Protein AF-A0A085MM25-F1 (afdb_monomer_lite)

Sequence (83 aa):
MDEAIKASAIVEHASRCDGQLHPNIIANEPDFHLQKIKEALYIRHNVVINRDKGTEVIDTWTNLIMRNRLCTTATTTTTTTAD

Organism: NCBI:txid68888

Foldseek 3Di:
DVVVVVVVVVLVVLLPPVVQLDPVNLVPDPPPVVSVSSVVSNQLPDCVNCVVSCPVVVVVVVVVCVVVVVDDPPPPPPPPDDD

pLDDT: mean 76.6, std 15.67, range [41.62, 94.25]

Secondary structure (DSSP, 8-state):
-HHHHHHHHHHHHHHT-TTT--HHHHTT-S-HHHHHHHHHHHHHH-TTTSTTTTHHHHHHHHHHHHHTT-S------------

Structure (mmCIF, N/CA/C/O backbone):
data_AF-A0A085MM25-F1
#
_entry.id   AF-A0A085MM25-F1
#
loop_
_atom_site.group_PDB
_atom_site.id
_atom_site.type_symbol
_atom_site.label_atom_id
_atom_site.label_alt_id
_atom_site.label_comp_id
_atom_site.label_asym_id
_atom_site.label_entity_id
_atom_site.label_seq_id
_atom_site.pdbx_PDB_ins_code
_atom_site.Cartn_x
_atom_site.Cartn_y
_atom_site.Cartn_z
_atom_site.occupancy
_atom_site.B_iso_or_equiv
_atom_site.auth_seq_id
_atom_site.auth_comp_id
_atom_site.auth_asym_id
_atom_site.auth_atom_id
_atom_site.pdbx_PDB_model_num
ATOM 1 N N . MET A 1 1 ? 16.872 5.926 12.359 1.00 59.28 1 MET A N 1
ATOM 2 C CA . MET A 1 1 ? 16.846 4.476 12.074 1.00 59.28 1 MET A CA 1
ATOM 3 C C . MET A 1 1 ? 15.638 3.851 12.753 1.00 59.28 1 MET A C 1
ATOM 5 O O . MET A 1 1 ? 14.809 3.297 12.052 1.00 59.28 1 MET A O 1
ATOM 9 N N . ASP A 1 2 ? 15.459 4.077 14.056 1.00 60.19 2 ASP A N 1
ATOM 10 C CA . ASP A 1 2 ? 14.306 3.586 14.827 1.00 60.19 2 ASP A CA 1
ATOM 11 C C . ASP A 1 2 ? 12.936 3.934 14.242 1.00 60.19 2 ASP A C 1
ATOM 13 O O . ASP A 1 2 ? 12.091 3.057 14.137 1.00 60.19 2 ASP A O 1
ATOM 17 N N . GLU A 1 3 ? 12.712 5.169 13.789 1.00 60.59 3 GLU A N 1
ATOM 18 C CA . GLU A 1 3 ? 11.417 5.541 13.193 1.00 60.59 3 GLU A CA 1
ATOM 19 C C . GLU A 1 3 ? 11.159 4.855 11.844 1.00 60.59 3 GLU A C 1
ATOM 21 O O . GLU A 1 3 ? 10.035 4.463 11.548 1.00 60.59 3 GLU A O 1
ATOM 26 N N . ALA A 1 4 ? 12.209 4.620 11.053 1.00 60.47 4 ALA A N 1
ATOM 27 C CA . ALA A 1 4 ? 12.101 3.856 9.812 1.00 60.47 4 ALA A CA 1
ATOM 28 C C . ALA A 1 4 ? 11.856 2.362 10.090 1.00 60.47 4 ALA A C 1
ATOM 30 O O . ALA A 1 4 ? 11.069 1.726 9.394 1.00 60.47 4 ALA A O 1
ATOM 31 N N . ILE A 1 5 ? 12.480 1.816 11.140 1.00 51.97 5 ILE A N 1
ATOM 32 C CA . ILE A 1 5 ? 12.259 0.441 11.605 1.00 51.97 5 ILE A CA 1
ATOM 33 C C . ILE A 1 5 ? 10.825 0.279 12.122 1.00 51.97 5 ILE A C 1
ATOM 35 O O . ILE A 1 5 ? 10.147 -0.670 11.739 1.00 51.97 5 ILE A O 1
ATOM 39 N N . LYS A 1 6 ? 10.324 1.224 12.928 1.00 55.28 6 LYS A N 1
ATOM 40 C CA . LYS A 1 6 ? 8.930 1.241 13.399 1.00 55.28 6 LYS A CA 1
ATOM 41 C C . LYS A 1 6 ? 7.950 1.349 12.238 1.00 55.28 6 LYS A C 1
ATOM 43 O O . LYS A 1 6 ? 6.987 0.594 12.205 1.00 55.28 6 LYS A O 1
ATOM 48 N N . ALA A 1 7 ? 8.211 2.222 11.264 1.00 65.38 7 ALA A N 1
ATOM 49 C CA . ALA A 1 7 ? 7.394 2.318 10.058 1.00 65.38 7 ALA A CA 1
ATOM 50 C C . ALA A 1 7 ? 7.377 0.989 9.287 1.00 65.38 7 ALA A C 1
ATOM 52 O O . ALA A 1 7 ? 6.308 0.527 8.901 1.00 65.38 7 ALA A O 1
ATOM 53 N N . SER A 1 8 ? 8.529 0.327 9.137 1.00 69.69 8 SER A N 1
ATOM 54 C CA . SER A 1 8 ? 8.615 -0.991 8.498 1.00 69.69 8 SER A CA 1
ATOM 55 C C . SER A 1 8 ? 7.830 -2.057 9.267 1.00 69.69 8 SER A C 1
ATOM 57 O O . SER A 1 8 ? 7.086 -2.816 8.655 1.00 69.69 8 SER A O 1
ATOM 59 N N . ALA A 1 9 ? 7.934 -2.085 10.598 1.00 68.62 9 ALA A N 1
ATOM 60 C CA . ALA A 1 9 ? 7.225 -3.040 11.448 1.00 68.62 9 ALA A CA 1
ATOM 61 C C . ALA A 1 9 ? 5.703 -2.806 11.459 1.00 68.62 9 ALA A C 1
ATOM 63 O O . ALA A 1 9 ? 4.931 -3.762 11.425 1.00 68.62 9 ALA A O 1
ATOM 64 N N . ILE A 1 10 ? 5.255 -1.546 11.463 1.00 64.19 10 ILE A N 1
ATOM 65 C CA . ILE A 1 10 ? 3.833 -1.181 11.373 1.00 64.19 10 ILE A CA 1
ATOM 66 C C . ILE A 1 10 ? 3.274 -1.562 10.000 1.00 64.19 10 ILE A C 1
ATOM 68 O O . ILE A 1 10 ? 2.201 -2.158 9.922 1.00 64.19 10 ILE A O 1
ATOM 72 N N . VAL A 1 11 ? 4.004 -1.263 8.921 1.00 64.38 11 VAL A N 1
ATOM 73 C CA . VAL A 1 11 ? 3.618 -1.630 7.550 1.00 64.38 11 VAL A CA 1
ATOM 74 C C . VAL A 1 11 ? 3.554 -3.149 7.387 1.00 64.38 11 VAL A C 1
ATOM 76 O O . VAL A 1 11 ? 2.593 -3.653 6.810 1.00 64.38 11 VAL A O 1
ATOM 79 N N . GLU A 1 12 ? 4.522 -3.886 7.932 1.00 66.06 12 GLU A N 1
ATOM 80 C CA . GLU A 1 12 ? 4.551 -5.352 7.900 1.00 66.06 12 GLU A CA 1
ATOM 81 C C . GLU A 1 12 ? 3.434 -5.981 8.748 1.00 66.06 12 GLU A C 1
ATOM 83 O O . GLU A 1 12 ? 2.811 -6.962 8.345 1.00 66.06 12 GLU A O 1
ATOM 88 N N . HIS A 1 13 ? 3.126 -5.412 9.914 1.00 69.06 13 HIS A N 1
ATOM 89 C CA . HIS A 1 13 ? 1.998 -5.859 10.730 1.00 69.06 13 HIS A CA 1
ATOM 90 C C . HIS A 1 13 ? 0.657 -5.587 10.031 1.00 69.06 13 HIS A C 1
ATOM 92 O O . HIS A 1 13 ? -0.231 -6.441 10.013 1.00 69.06 13 HIS A O 1
ATOM 98 N N . ALA A 1 14 ? 0.508 -4.420 9.402 1.00 63.62 14 ALA A N 1
ATOM 99 C CA . ALA A 1 14 ? -0.700 -4.052 8.676 1.00 63.62 14 ALA A CA 1
ATOM 100 C C . ALA A 1 14 ? -0.886 -4.873 7.386 1.00 63.62 14 ALA A C 1
ATOM 102 O O . ALA A 1 14 ? -2.020 -5.186 7.029 1.00 63.62 14 ALA A O 1
ATOM 103 N N . SER A 1 15 ? 0.200 -5.305 6.730 1.00 63.25 15 SER A N 1
ATOM 104 C CA . SER A 1 15 ? 0.120 -6.233 5.594 1.00 63.25 15 SER A CA 1
ATOM 105 C C . SER A 1 15 ? -0.285 -7.654 5.994 1.00 63.25 15 SER A C 1
ATOM 107 O O . SER A 1 15 ? -0.664 -8.427 5.127 1.00 63.25 15 SER A O 1
ATOM 109 N N . ARG A 1 16 ? -0.199 -8.012 7.284 1.00 63.50 16 ARG A N 1
ATOM 110 C CA . ARG A 1 16 ? -0.642 -9.310 7.829 1.00 63.50 16 ARG A CA 1
ATOM 111 C C . ARG A 1 16 ? -2.084 -9.287 8.351 1.00 63.50 16 ARG A C 1
ATOM 113 O O . ARG A 1 16 ? -2.601 -10.324 8.758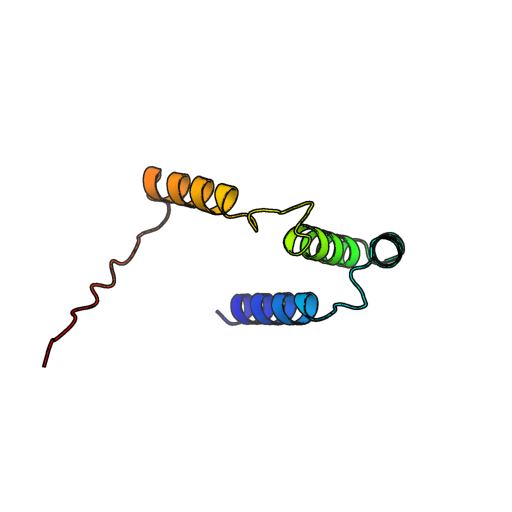 1.00 63.50 16 ARG A O 1
ATOM 120 N N . CYS A 1 17 ? -2.758 -8.135 8.335 1.00 63.69 17 CYS A N 1
ATOM 121 C CA . CYS A 1 17 ? -4.175 -8.013 8.695 1.00 63.69 17 CYS A CA 1
ATOM 122 C C . CYS A 1 17 ? -5.101 -8.435 7.538 1.00 63.69 17 CYS A C 1
ATOM 124 O O . CYS A 1 17 ? -6.000 -7.683 7.157 1.00 63.69 17 CYS A O 1
ATOM 126 N N . ASP A 1 18 ? -4.915 -9.646 7.002 1.00 60.22 18 ASP A N 1
ATOM 127 C CA . ASP A 1 18 ? -5.652 -10.166 5.834 1.00 60.22 18 ASP A CA 1
ATOM 128 C C . ASP A 1 18 ? -7.186 -10.101 5.989 1.00 60.22 18 ASP A C 1
ATOM 130 O O . ASP A 1 18 ? -7.903 -9.973 5.002 1.00 60.22 18 ASP A O 1
ATOM 134 N N . GLY A 1 19 ? -7.710 -10.097 7.223 1.00 63.22 19 GLY A N 1
ATOM 135 C CA . GLY A 1 19 ? -9.149 -9.978 7.499 1.00 63.22 19 GLY A CA 1
ATOM 136 C C . GLY A 1 19 ? -9.722 -8.552 7.533 1.00 63.22 19 GLY A C 1
ATOM 137 O O . GLY A 1 19 ? -10.939 -8.399 7.581 1.00 63.22 19 GLY A O 1
ATOM 138 N N . GLN A 1 20 ? -8.891 -7.500 7.530 1.00 66.06 20 GLN A N 1
ATOM 139 C CA . GLN A 1 20 ? -9.347 -6.099 7.625 1.00 66.06 20 GLN A CA 1
ATOM 140 C C . GLN A 1 20 ? -9.223 -5.308 6.316 1.00 66.06 20 GLN A C 1
ATOM 142 O O . GLN A 1 20 ? -9.673 -4.164 6.252 1.00 66.06 20 GLN A O 1
ATOM 147 N N . LEU A 1 21 ? -8.637 -5.892 5.268 1.00 80.12 21 LEU A N 1
ATOM 148 C CA . LEU A 1 21 ? -8.391 -5.216 3.989 1.00 80.12 21 LEU A CA 1
ATOM 149 C C . LEU A 1 21 ? -9.499 -5.467 2.951 1.00 80.12 21 LEU A C 1
ATOM 151 O O . LEU A 1 21 ? -9.257 -5.412 1.750 1.00 80.12 21 LEU A O 1
ATOM 155 N N . HIS A 1 22 ? -10.732 -5.737 3.379 1.00 86.81 22 HIS A N 1
ATOM 156 C CA . HIS A 1 22 ? -11.856 -5.830 2.448 1.00 86.81 22 HIS A CA 1
ATOM 157 C C . HIS A 1 22 ? -12.419 -4.438 2.120 1.00 86.81 22 HIS A C 1
ATOM 159 O O . HIS A 1 22 ? -12.573 -3.626 3.034 1.00 86.81 22 HIS A O 1
ATOM 165 N N . PRO A 1 23 ? -12.803 -4.149 0.859 1.00 88.62 23 PRO A N 1
ATOM 166 C CA . PRO A 1 23 ? -13.288 -2.822 0.463 1.00 88.62 23 PRO A CA 1
ATOM 167 C C . PRO A 1 23 ? -14.445 -2.293 1.318 1.00 88.62 23 PRO A C 1
ATOM 169 O O . PRO A 1 23 ? -14.464 -1.123 1.682 1.00 88.62 23 PRO A O 1
ATOM 172 N N . ASN A 1 24 ? -15.387 -3.161 1.693 1.00 90.81 24 ASN A N 1
ATOM 173 C CA . ASN A 1 24 ? -16.517 -2.815 2.555 1.00 90.81 24 ASN A CA 1
ATOM 174 C C . ASN A 1 24 ? -16.106 -2.523 4.008 1.00 90.81 24 ASN A C 1
ATOM 176 O O . ASN A 1 24 ? -16.800 -1.780 4.687 1.00 90.81 24 ASN A O 1
ATOM 180 N N . ILE A 1 25 ? -15.005 -3.092 4.498 1.00 88.81 25 ILE A N 1
ATOM 181 C CA . ILE A 1 25 ? -14.472 -2.787 5.831 1.00 88.81 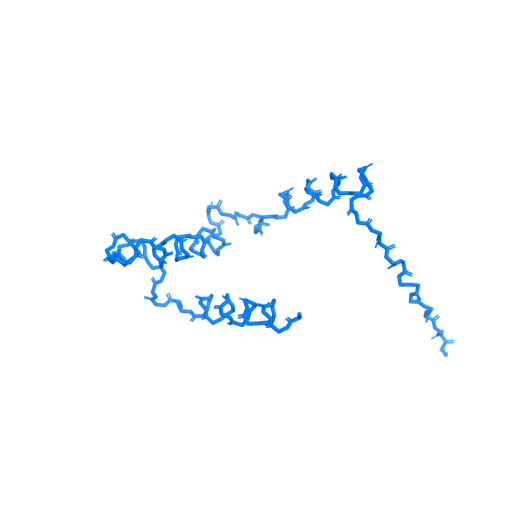25 ILE A CA 1
ATOM 182 C C . ILE A 1 25 ? -13.717 -1.456 5.783 1.00 88.81 25 ILE A C 1
ATOM 184 O O . ILE A 1 25 ? -13.940 -0.594 6.626 1.00 88.81 25 ILE A O 1
ATOM 188 N N . ILE A 1 26 ? -12.883 -1.256 4.758 1.00 90.25 26 ILE A N 1
ATOM 189 C CA . ILE A 1 26 ? -12.093 -0.031 4.560 1.00 90.25 26 ILE A CA 1
ATOM 190 C C . ILE A 1 26 ? -13.001 1.192 4.363 1.00 90.25 26 ILE A C 1
ATOM 192 O O . ILE A 1 26 ? -12.763 2.242 4.954 1.00 90.25 26 ILE A O 1
ATOM 196 N N . ALA A 1 27 ? -14.068 1.064 3.569 1.00 91.56 27 ALA A N 1
ATOM 197 C CA . ALA A 1 27 ? -14.998 2.163 3.301 1.00 91.56 27 ALA A CA 1
ATOM 198 C C . ALA A 1 27 ? -15.744 2.650 4.557 1.00 91.56 27 ALA A C 1
ATOM 200 O O . ALA A 1 27 ? -16.173 3.799 4.600 1.00 91.56 27 ALA A O 1
ATOM 201 N N . ASN A 1 28 ? -15.879 1.789 5.569 1.00 93.81 28 ASN A N 1
ATOM 202 C CA . ASN A 1 28 ? -16.563 2.089 6.826 1.00 93.81 28 ASN A CA 1
ATOM 203 C C . ASN A 1 28 ? -15.601 2.463 7.967 1.00 93.81 28 ASN A C 1
ATOM 205 O O . ASN A 1 28 ? -16.042 2.599 9.105 1.00 93.81 28 ASN A O 1
ATOM 209 N N . GLU A 1 29 ? -14.302 2.607 7.693 1.00 92.31 29 GLU A N 1
ATOM 210 C CA . GLU A 1 29 ? -13.324 3.046 8.688 1.00 92.31 29 GLU A CA 1
ATOM 211 C C . GLU A 1 29 ? -13.572 4.522 9.067 1.00 92.31 29 GLU A C 1
ATOM 213 O O . GLU A 1 29 ? -13.452 5.389 8.198 1.00 92.31 29 GLU A O 1
ATOM 218 N N . PRO A 1 30 ? -13.926 4.833 10.332 1.00 92.31 30 PRO A N 1
ATOM 219 C CA . PRO A 1 30 ? -14.215 6.204 10.755 1.00 92.31 30 PRO A CA 1
ATOM 220 C C . PRO A 1 30 ? -12.969 7.091 10.844 1.00 92.31 30 PRO A C 1
ATOM 222 O O . PRO A 1 30 ? -13.079 8.310 10.694 1.00 92.31 30 PRO A O 1
ATOM 225 N N . ASP A 1 31 ? -11.792 6.515 11.102 1.00 91.69 31 ASP A N 1
ATOM 226 C CA . ASP A 1 31 ? -10.543 7.271 11.095 1.00 91.69 31 ASP A CA 1
ATOM 227 C C . ASP A 1 31 ? -10.040 7.425 9.654 1.00 91.69 31 ASP A C 1
ATOM 229 O O . ASP A 1 31 ? -9.540 6.489 9.032 1.00 91.69 31 ASP A O 1
ATOM 233 N N . PHE A 1 32 ? -10.134 8.646 9.127 1.00 90.06 32 PHE A N 1
ATOM 234 C CA . PHE A 1 32 ? -9.720 8.970 7.763 1.00 90.06 32 PHE A CA 1
ATOM 235 C C . PHE A 1 32 ? -8.246 8.642 7.470 1.00 90.06 32 PHE A C 1
ATOM 237 O O . PHE A 1 32 ? -7.913 8.178 6.376 1.00 90.06 32 PHE A O 1
ATOM 244 N N . HIS A 1 33 ? -7.340 8.865 8.424 1.00 86.06 33 HIS A N 1
ATOM 245 C CA . HIS A 1 33 ? -5.925 8.560 8.221 1.00 86.06 33 HIS A CA 1
ATOM 246 C C . HIS A 1 33 ? -5.703 7.052 8.175 1.00 86.06 33 HIS A C 1
ATOM 248 O O . HIS A 1 33 ? -4.992 6.553 7.297 1.00 86.06 33 HIS A O 1
ATOM 254 N N . LEU A 1 34 ? -6.359 6.320 9.075 1.00 83.38 34 LEU A N 1
ATOM 255 C CA . LEU A 1 34 ? -6.315 4.865 9.082 1.00 83.38 34 LEU A CA 1
ATOM 256 C C . LEU A 1 34 ? -6.941 4.274 7.812 1.00 83.38 34 LEU A C 1
ATOM 258 O O . LEU A 1 34 ? -6.381 3.338 7.237 1.00 83.38 34 LEU A O 1
ATOM 262 N N . GLN A 1 35 ? -8.039 4.855 7.324 1.00 89.06 35 GLN A N 1
ATOM 263 C CA . GLN A 1 35 ? -8.668 4.490 6.057 1.00 89.06 35 GLN A CA 1
ATOM 264 C C . GLN A 1 35 ? -7.671 4.613 4.904 1.00 89.06 35 GLN A C 1
ATOM 266 O O . GLN A 1 35 ? -7.484 3.655 4.158 1.00 89.06 35 GLN A O 1
ATOM 271 N N . LYS A 1 36 ? -6.963 5.744 4.791 1.00 89.25 36 LYS A N 1
ATOM 272 C CA . LYS A 1 36 ? -5.966 5.958 3.728 1.00 89.25 36 LYS A CA 1
ATOM 273 C C . LYS A 1 36 ? -4.810 4.963 3.790 1.00 89.25 36 LYS A C 1
ATOM 275 O O . LYS A 1 36 ? -4.362 4.480 2.750 1.00 89.25 36 LYS A O 1
ATOM 280 N N . ILE A 1 37 ? -4.353 4.613 4.992 1.00 85.50 37 ILE A N 1
ATOM 281 C CA . ILE A 1 37 ? -3.314 3.591 5.182 1.00 85.50 37 ILE A CA 1
ATOM 282 C C . ILE A 1 37 ? -3.821 2.219 4.713 1.00 85.50 37 ILE A C 1
ATOM 284 O O . ILE A 1 37 ? -3.131 1.533 3.956 1.00 85.50 37 ILE A O 1
ATOM 288 N N . LYS A 1 38 ? -5.040 1.833 5.108 1.00 85.00 38 LYS A N 1
ATOM 289 C CA . LYS A 1 38 ? -5.662 0.566 4.699 1.00 85.00 38 LYS A CA 1
ATOM 290 C C . LYS A 1 38 ? -5.922 0.504 3.190 1.00 85.00 38 LYS A C 1
ATOM 292 O O . LYS A 1 38 ? -5.638 -0.521 2.576 1.00 85.00 38 LYS A O 1
ATOM 297 N N . GLU A 1 39 ? -6.387 1.591 2.574 1.00 8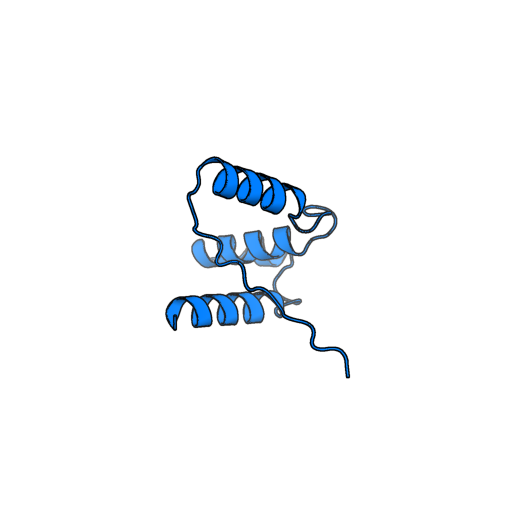9.12 39 GLU A N 1
ATOM 298 C CA . GLU A 1 39 ? -6.552 1.705 1.117 1.00 89.12 39 GLU A CA 1
ATOM 299 C C . GLU A 1 39 ? -5.224 1.493 0.381 1.00 89.12 39 GLU A C 1
ATOM 301 O O . GLU A 1 39 ? -5.153 0.692 -0.553 1.00 89.12 39 GLU A O 1
ATOM 306 N N . ALA A 1 40 ? -4.154 2.163 0.819 1.00 87.00 40 ALA A N 1
ATOM 307 C CA . ALA A 1 40 ? -2.833 2.025 0.212 1.00 87.00 40 ALA A CA 1
ATOM 308 C C . ALA A 1 40 ? -2.302 0.585 0.318 1.00 87.00 40 ALA A C 1
ATOM 310 O O . ALA A 1 40 ? -1.767 0.042 -0.651 1.00 87.00 40 ALA A O 1
ATOM 311 N N . LEU A 1 41 ? -2.492 -0.061 1.474 1.00 84.31 41 LEU A N 1
ATOM 312 C CA . LEU A 1 41 ? -2.143 -1.468 1.679 1.00 84.31 41 LEU A CA 1
ATOM 313 C C . LEU A 1 41 ? -2.967 -2.400 0.788 1.00 84.31 41 LEU A C 1
ATOM 315 O O . LEU A 1 41 ? -2.391 -3.308 0.187 1.00 84.31 41 LEU A O 1
ATOM 319 N N . TYR A 1 42 ? -4.278 -2.174 0.667 1.00 86.56 42 TYR A N 1
ATOM 320 C CA . TYR A 1 42 ? -5.147 -2.958 -0.209 1.00 86.56 42 TYR A CA 1
ATOM 321 C C . TYR A 1 42 ? -4.691 -2.873 -1.666 1.00 86.56 42 TYR A C 1
ATOM 323 O O . TYR A 1 42 ? -4.474 -3.900 -2.305 1.00 86.56 42 TYR A O 1
ATOM 331 N N . ILE A 1 43 ? -4.471 -1.657 -2.173 1.00 86.44 43 ILE A N 1
ATOM 332 C CA . ILE A 1 43 ? -3.998 -1.425 -3.543 1.00 86.44 43 ILE A CA 1
ATOM 333 C C . ILE A 1 43 ? -2.652 -2.117 -3.767 1.00 86.44 43 ILE A C 1
ATOM 335 O O . ILE A 1 43 ? -2.493 -2.831 -4.754 1.00 86.44 43 ILE A O 1
ATOM 339 N N . ARG A 1 44 ? -1.700 -1.965 -2.835 1.00 83.75 44 ARG A N 1
ATOM 340 C CA . ARG A 1 44 ? -0.351 -2.535 -2.957 1.00 83.75 44 ARG A CA 1
ATOM 341 C C . ARG A 1 44 ? -0.357 -4.056 -3.111 1.00 83.75 44 ARG A C 1
ATOM 343 O O . ARG A 1 44 ? 0.462 -4.574 -3.869 1.00 83.75 44 ARG A O 1
ATOM 350 N N . HIS A 1 45 ? -1.231 -4.754 -2.388 1.00 80.75 45 HIS A N 1
ATOM 351 C CA . HIS A 1 45 ? -1.262 -6.221 -2.348 1.00 80.75 45 HIS A CA 1
ATOM 352 C C . HIS A 1 45 ? -2.307 -6.841 -3.289 1.00 80.75 45 HIS A C 1
ATOM 354 O O . HIS A 1 45 ? -2.279 -8.050 -3.524 1.00 80.75 45 HIS A O 1
ATOM 360 N N . ASN A 1 46 ? -3.206 -6.042 -3.868 1.00 85.38 46 ASN A N 1
ATOM 361 C CA . ASN A 1 46 ? -4.176 -6.518 -4.844 1.00 85.38 46 ASN A CA 1
ATOM 362 C C . ASN A 1 46 ? -3.511 -6.714 -6.217 1.00 85.38 46 ASN A C 1
ATOM 364 O O . ASN A 1 46 ? -3.193 -5.752 -6.909 1.00 85.38 46 ASN A O 1
ATOM 368 N N . VAL A 1 47 ? -3.361 -7.970 -6.642 1.00 84.62 47 VAL A N 1
ATOM 369 C CA . VAL A 1 47 ? -2.705 -8.344 -7.912 1.00 84.62 47 VAL A CA 1
ATOM 370 C C . VAL A 1 47 ? -3.468 -7.931 -9.175 1.00 84.62 47 VAL A C 1
ATOM 372 O O . VAL A 1 47 ? -2.910 -7.978 -10.266 1.00 84.62 47 VAL A O 1
ATOM 375 N N . VAL A 1 48 ? -4.742 -7.555 -9.059 1.00 89.12 48 VAL A N 1
ATOM 376 C CA . VAL A 1 48 ? -5.525 -7.034 -10.187 1.00 89.12 48 VAL A CA 1
ATOM 377 C C . VAL A 1 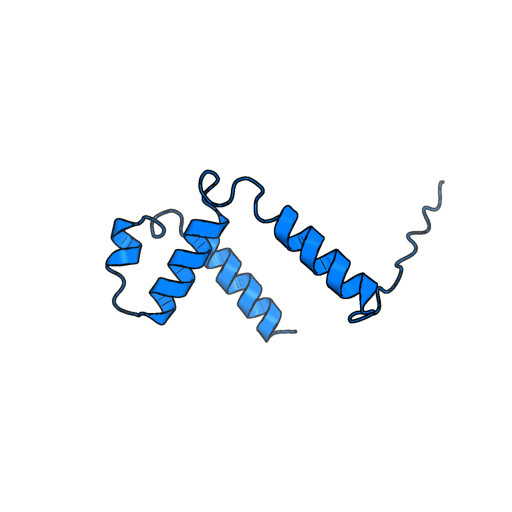48 ? -5.259 -5.540 -10.367 1.00 89.12 48 VAL A C 1
ATOM 379 O O . VAL A 1 48 ? -5.141 -5.080 -11.498 1.00 89.12 48 VAL A O 1
ATOM 382 N N . ILE A 1 49 ? -5.129 -4.794 -9.264 1.00 87.25 49 ILE A N 1
ATOM 383 C CA . ILE A 1 49 ? -4.884 -3.343 -9.275 1.00 87.25 49 ILE A CA 1
ATOM 384 C C . ILE A 1 49 ? -3.389 -3.030 -9.451 1.00 87.25 49 ILE A C 1
ATOM 386 O O . ILE A 1 49 ? -3.031 -2.185 -10.264 1.00 87.25 49 ILE A O 1
ATOM 390 N N . ASN A 1 50 ? -2.516 -3.719 -8.716 1.00 86.69 50 ASN A N 1
ATOM 391 C CA . ASN A 1 50 ? -1.064 -3.531 -8.706 1.00 86.69 50 ASN A CA 1
ATOM 392 C C . ASN A 1 50 ? -0.357 -4.801 -9.207 1.00 86.69 50 ASN A C 1
ATOM 394 O O . ASN A 1 50 ? 0.337 -5.501 -8.464 1.00 86.69 50 ASN A O 1
ATOM 398 N N . ARG A 1 51 ? -0.611 -5.146 -10.473 1.00 90.06 51 ARG A N 1
ATOM 399 C CA . ARG A 1 51 ? -0.240 -6.438 -11.075 1.00 90.06 51 ARG A CA 1
ATOM 400 C C . ARG A 1 51 ? 1.257 -6.731 -11.047 1.00 90.06 51 ARG A C 1
ATOM 402 O O . ARG A 1 51 ? 1.652 -7.872 -10.816 1.00 90.06 51 ARG A O 1
ATOM 409 N N . ASP A 1 52 ? 2.071 -5.714 -11.276 1.00 90.31 52 ASP A N 1
ATOM 410 C CA . ASP A 1 52 ? 3.532 -5.781 -11.276 1.00 90.31 52 ASP A CA 1
ATOM 411 C C . ASP A 1 52 ? 4.132 -5.526 -9.884 1.00 90.31 52 ASP A C 1
ATOM 413 O O . ASP A 1 52 ? 5.344 -5.409 -9.747 1.00 90.31 52 ASP A O 1
ATOM 417 N N . LYS A 1 53 ? 3.302 -5.414 -8.839 1.00 84.56 53 LYS A N 1
ATOM 418 C CA . LYS A 1 53 ? 3.721 -5.045 -7.479 1.00 84.56 53 LYS A CA 1
ATOM 419 C C . LYS A 1 53 ? 4.476 -3.707 -7.413 1.00 84.56 53 LYS A C 1
ATOM 421 O O . LYS A 1 53 ? 5.198 -3.466 -6.444 1.00 84.56 53 LYS A O 1
ATOM 426 N N . GLY A 1 54 ? 4.276 -2.821 -8.389 1.00 84.31 54 GLY A N 1
ATOM 427 C CA . GLY A 1 54 ? 4.928 -1.518 -8.470 1.00 84.31 54 GLY A CA 1
ATOM 428 C C . GLY A 1 54 ? 6.360 -1.564 -9.005 1.00 84.31 54 GLY A C 1
ATOM 429 O O . GLY A 1 54 ? 7.099 -0.602 -8.793 1.00 84.31 54 GLY A O 1
ATOM 430 N N . THR A 1 55 ? 6.770 -2.648 -9.669 1.00 88.44 55 THR A N 1
ATOM 431 C CA . THR A 1 55 ? 8.093 -2.767 -10.297 1.00 88.44 55 THR A CA 1
ATOM 432 C C . THR A 1 55 ? 8.354 -1.649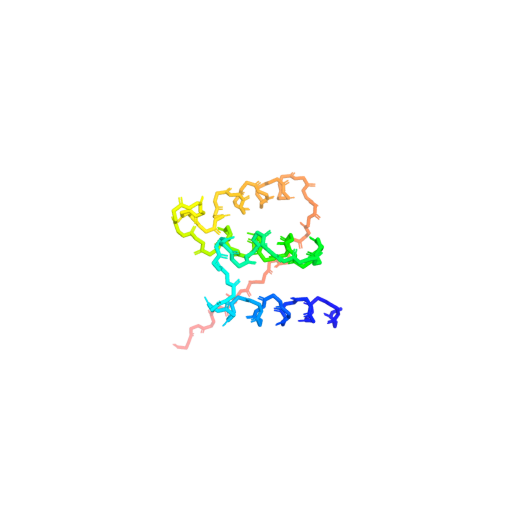 -11.305 1.00 88.44 55 THR A C 1
ATOM 434 O O . THR A 1 55 ? 9.385 -0.992 -11.204 1.00 88.44 55 THR A O 1
ATOM 437 N N . GLU A 1 56 ? 7.419 -1.342 -12.208 1.00 90.44 56 GLU A N 1
ATOM 438 C CA . GLU A 1 56 ? 7.618 -0.290 -13.218 1.00 90.44 56 GLU A CA 1
ATOM 439 C C . GLU A 1 56 ? 7.808 1.094 -12.581 1.00 90.44 56 GLU A C 1
ATOM 441 O O . GLU A 1 56 ? 8.633 1.910 -13.014 1.00 90.44 56 GLU A O 1
ATOM 446 N N . VAL A 1 57 ? 7.058 1.356 -11.508 1.00 88.00 57 VAL A N 1
ATOM 447 C CA . VAL A 1 57 ? 7.159 2.596 -10.736 1.00 88.00 57 VAL A CA 1
ATOM 448 C C . VAL A 1 57 ? 8.523 2.676 -10.050 1.00 88.00 57 VAL A C 1
ATOM 450 O O . VAL A 1 57 ? 9.200 3.699 -10.161 1.00 88.00 57 VAL A O 1
ATOM 453 N N . ILE A 1 58 ? 8.957 1.601 -9.383 1.00 88.88 58 ILE A N 1
ATOM 454 C CA . ILE A 1 58 ? 10.267 1.520 -8.721 1.00 88.88 58 ILE A CA 1
ATOM 455 C C . ILE A 1 58 ? 11.401 1.723 -9.729 1.00 88.88 58 ILE A C 1
ATOM 457 O O . ILE A 1 58 ? 12.319 2.499 -9.460 1.00 88.88 58 ILE A O 1
ATOM 461 N N . ASP A 1 59 ? 11.326 1.096 -10.900 1.00 91.69 59 ASP A N 1
ATOM 462 C CA . ASP A 1 59 ? 12.343 1.218 -11.945 1.00 91.69 59 ASP A CA 1
ATOM 463 C C . ASP A 1 59 ? 12.422 2.650 -12.482 1.00 91.69 59 ASP A C 1
ATOM 465 O O . ASP A 1 59 ? 13.510 3.206 -12.660 1.00 91.69 59 ASP A O 1
ATOM 469 N N . THR A 1 60 ? 11.273 3.294 -12.690 1.00 94.25 60 THR A N 1
ATOM 470 C CA . THR A 1 60 ? 11.205 4.692 -13.133 1.00 94.25 60 THR A CA 1
ATOM 471 C C . THR A 1 60 ? 11.839 5.634 -12.107 1.00 94.25 60 THR A C 1
ATOM 473 O O . THR A 1 60 ? 12.676 6.469 -12.467 1.00 94.25 60 THR A O 1
ATOM 476 N N . TRP A 1 61 ? 11.500 5.479 -10.824 1.00 92.31 61 TRP A N 1
ATOM 477 C CA . TRP A 1 61 ? 12.079 6.278 -9.740 1.00 92.31 61 TRP A CA 1
ATOM 478 C C . TRP A 1 61 ? 13.574 6.036 -9.574 1.00 92.31 61 TRP A C 1
ATOM 480 O O . TRP A 1 61 ? 14.341 6.992 -9.465 1.00 92.31 61 TRP A O 1
ATOM 490 N N . THR A 1 62 ? 14.003 4.776 -9.619 1.00 88.56 62 THR A N 1
ATOM 491 C CA . THR A 1 62 ? 15.420 4.404 -9.541 1.00 88.56 62 THR A CA 1
ATOM 492 C C . THR A 1 62 ? 16.198 5.061 -10.675 1.00 88.56 62 THR A C 1
ATOM 494 O O . THR A 1 62 ? 17.208 5.722 -10.436 1.00 88.56 62 THR A O 1
ATOM 497 N N . ASN A 1 63 ? 15.688 4.989 -11.905 1.00 92.06 63 ASN A N 1
ATOM 498 C CA . ASN A 1 63 ? 16.303 5.656 -13.049 1.00 92.06 63 ASN A CA 1
ATOM 499 C C . ASN A 1 63 ? 16.399 7.177 -12.866 1.00 92.06 63 ASN A C 1
ATOM 501 O O . ASN A 1 63 ? 17.422 7.773 -13.210 1.00 92.06 63 ASN A O 1
ATOM 505 N N . LEU A 1 64 ? 15.361 7.819 -12.323 1.00 93.62 64 LEU A N 1
ATOM 506 C CA . LEU A 1 64 ? 15.369 9.258 -12.056 1.00 93.62 64 LEU A CA 1
ATOM 507 C C . LEU A 1 64 ? 16.421 9.633 -11.002 1.00 93.62 64 LEU A C 1
ATOM 509 O O . LEU A 1 64 ? 17.169 10.592 -11.202 1.00 93.62 64 LEU A O 1
ATOM 513 N N . ILE A 1 65 ? 16.505 8.868 -9.913 1.00 90.12 65 ILE A N 1
A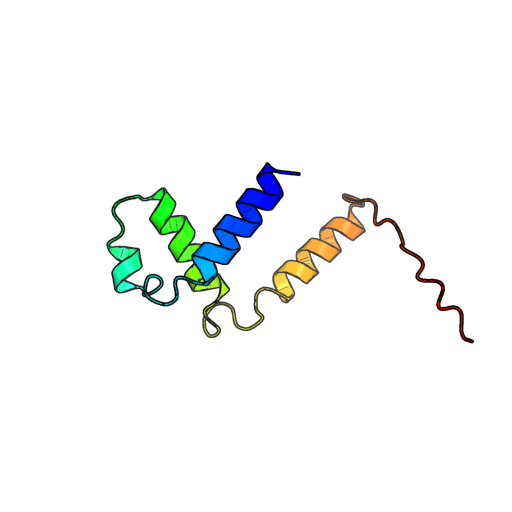TOM 514 C CA . ILE A 1 65 ? 17.484 9.063 -8.835 1.00 90.12 65 ILE A CA 1
ATOM 515 C C . ILE A 1 65 ? 18.906 8.935 -9.380 1.00 90.12 65 ILE A C 1
ATOM 517 O O . ILE A 1 65 ? 19.734 9.816 -9.138 1.00 90.12 65 ILE A O 1
ATOM 521 N N . MET A 1 66 ? 19.172 7.883 -10.160 1.00 88.44 66 MET A N 1
ATOM 522 C CA . MET A 1 66 ? 20.492 7.625 -10.736 1.00 88.44 66 MET A CA 1
ATOM 523 C C . MET A 1 66 ? 20.895 8.713 -11.736 1.00 88.44 66 MET A C 1
ATOM 525 O O . MET A 1 66 ? 22.015 9.222 -11.670 1.00 88.44 66 MET A O 1
ATOM 529 N N . ARG A 1 67 ? 19.980 9.139 -12.620 1.00 91.88 67 ARG A N 1
ATOM 530 C CA . ARG A 1 67 ? 20.241 10.219 -13.593 1.00 91.88 67 ARG A CA 1
ATOM 531 C C . ARG A 1 67 ? 20.555 11.551 -12.926 1.00 91.88 67 ARG A C 1
ATOM 533 O O . ARG A 1 67 ? 21.448 12.260 -13.378 1.00 91.88 67 ARG A O 1
ATOM 540 N N . ASN A 1 68 ? 19.839 11.882 -11.857 1.00 93.00 68 ASN A N 1
ATOM 541 C CA . ASN A 1 68 ? 20.010 13.151 -11.154 1.00 93.00 68 ASN A CA 1
ATOM 542 C C . ASN A 1 68 ? 21.058 13.083 -10.032 1.00 93.00 68 ASN A C 1
ATOM 544 O O . ASN A 1 68 ? 21.268 14.078 -9.345 1.00 93.00 68 ASN A O 1
ATOM 548 N N . ARG A 1 69 ? 21.716 11.927 -9.836 1.00 86.56 69 ARG A N 1
ATOM 549 C CA . ARG A 1 69 ? 22.683 11.686 -8.749 1.00 86.56 69 ARG A CA 1
ATOM 550 C C . ARG A 1 69 ? 22.124 12.058 -7.370 1.00 86.56 69 ARG A C 1
ATOM 552 O O . ARG A 1 69 ? 22.851 12.537 -6.506 1.00 86.56 69 ARG A O 1
ATOM 559 N N . LEU A 1 70 ? 20.824 11.834 -7.166 1.00 83.31 70 LEU A N 1
ATOM 560 C CA . LEU A 1 70 ? 20.124 12.186 -5.921 1.00 83.31 70 LEU A CA 1
ATOM 561 C C . LEU A 1 70 ? 20.475 11.242 -4.765 1.00 83.31 70 LEU A C 1
ATOM 563 O O . LEU A 1 70 ? 20.125 11.513 -3.621 1.00 83.31 70 LEU A O 1
ATOM 567 N N . CYS A 1 71 ? 21.157 10.134 -5.056 1.00 74.44 71 CYS A N 1
ATOM 568 C CA . CYS A 1 71 ? 21.712 9.212 -4.076 1.00 74.44 71 CYS A CA 1
ATOM 569 C C . CYS A 1 71 ? 23.098 8.747 -4.531 1.00 74.44 71 CYS A C 1
ATOM 571 O O . CYS A 1 71 ? 23.307 8.436 -5.705 1.00 74.44 71 CYS A O 1
ATOM 573 N N . THR A 1 72 ? 24.037 8.658 -3.592 1.00 67.44 72 THR A N 1
ATOM 574 C CA . THR A 1 72 ? 25.337 8.016 -3.796 1.00 67.44 72 THR A CA 1
ATOM 575 C C . THR A 1 72 ? 25.158 6.517 -3.577 1.00 67.44 72 THR A C 1
ATOM 577 O O . THR A 1 72 ? 25.038 6.060 -2.442 1.00 67.44 72 THR A O 1
ATOM 580 N N . THR A 1 73 ? 25.112 5.727 -4.648 1.00 62.84 73 THR A N 1
ATOM 581 C CA . THR A 1 73 ? 25.189 4.268 -4.520 1.00 62.84 73 THR A CA 1
ATOM 582 C C . THR A 1 73 ? 26.595 3.904 -4.054 1.00 62.84 73 THR A C 1
ATOM 584 O O . THR A 1 73 ? 27.552 4.035 -4.817 1.00 62.84 73 THR A O 1
ATOM 587 N N . ALA A 1 74 ? 26.739 3.467 -2.802 1.00 58.22 74 ALA A N 1
ATOM 588 C CA . ALA A 1 74 ? 27.956 2.803 -2.363 1.00 58.22 74 ALA A CA 1
ATOM 589 C C . ALA A 1 74 ? 28.031 1.454 -3.088 1.00 58.22 74 ALA A C 1
ATOM 591 O O . ALA A 1 74 ? 27.281 0.527 -2.778 1.00 58.22 74 ALA A O 1
ATOM 592 N N . THR A 1 75 ? 28.893 1.359 -4.099 1.00 51.91 75 THR A N 1
ATOM 593 C CA . THR A 1 75 ? 29.202 0.093 -4.764 1.00 51.91 75 THR A CA 1
ATOM 594 C C . THR A 1 75 ? 29.778 -0.852 -3.716 1.00 51.91 75 THR A C 1
ATOM 596 O O . THR A 1 75 ? 30.928 -0.711 -3.309 1.00 51.91 75 THR A O 1
ATOM 599 N N . THR A 1 76 ? 28.967 -1.791 -3.233 1.00 49.38 76 THR A N 1
ATOM 600 C CA . THR A 1 76 ? 29.463 -2.863 -2.371 1.00 49.38 76 THR A CA 1
ATOM 601 C C . THR A 1 76 ? 30.029 -3.918 -3.304 1.00 49.38 76 THR A C 1
ATOM 603 O O . THR A 1 76 ? 29.293 -4.737 -3.848 1.00 49.38 76 THR A O 1
ATOM 606 N N . THR A 1 77 ? 31.328 -3.838 -3.579 1.00 43.03 77 THR A N 1
ATOM 607 C CA . THR A 1 77 ? 32.038 -4.866 -4.339 1.00 43.03 77 THR A CA 1
ATOM 608 C C . THR A 1 77 ? 32.048 -6.133 -3.488 1.00 43.03 77 THR A C 1
ATOM 610 O O . THR A 1 77 ? 32.841 -6.257 -2.557 1.00 43.03 77 THR A O 1
ATOM 613 N N . THR A 1 78 ? 31.140 -7.070 -3.753 1.00 46.50 78 THR A N 1
ATOM 614 C CA . THR A 1 78 ? 31.251 -8.431 -3.227 1.00 46.50 78 THR A CA 1
ATOM 615 C C . THR A 1 78 ? 32.407 -9.108 -3.947 1.00 46.50 78 THR A C 1
ATOM 617 O O . THR A 1 78 ? 32.255 -9.613 -5.058 1.00 46.50 78 THR A O 1
ATOM 620 N N . THR A 1 79 ? 33.582 -9.073 -3.328 1.00 41.62 79 THR A N 1
ATOM 621 C CA . THR A 1 79 ? 34.707 -9.927 -3.697 1.00 41.62 79 THR A CA 1
ATOM 622 C C . THR A 1 79 ? 34.316 -11.365 -3.367 1.00 41.62 79 THR A C 1
ATOM 624 O O . THR A 1 79 ? 34.345 -11.775 -2.210 1.00 41.62 79 THR A O 1
ATOM 627 N N . THR A 1 80 ? 33.890 -12.124 -4.375 1.00 50.12 80 THR A N 1
ATOM 628 C CA . THR A 1 80 ? 33.785 -13.581 -4.278 1.00 50.12 80 THR A CA 1
ATOM 629 C C . THR A 1 80 ? 35.201 -14.144 -4.283 1.00 50.12 80 THR A C 1
ATOM 631 O O . THR A 1 80 ? 35.831 -14.240 -5.334 1.00 50.12 80 THR A O 1
ATOM 634 N N . THR A 1 81 ? 35.720 -14.478 -3.105 1.00 44.97 81 THR A N 1
ATOM 635 C CA . THR A 1 81 ? 36.883 -15.359 -2.981 1.00 44.97 81 THR A CA 1
ATOM 636 C C . THR A 1 81 ? 36.400 -16.773 -3.294 1.00 44.97 81 THR A C 1
ATOM 638 O O . THR A 1 81 ? 35.546 -17.301 -2.584 1.00 44.97 81 THR A O 1
ATOM 641 N N . ALA A 1 82 ? 36.868 -17.334 -4.406 1.00 47.22 82 ALA A N 1
ATOM 642 C CA . ALA A 1 82 ? 36.733 -18.754 -4.693 1.00 47.22 82 ALA A CA 1
ATOM 643 C C . ALA A 1 82 ? 37.836 -19.495 -3.924 1.00 47.22 82 ALA A C 1
ATOM 645 O O . ALA A 1 82 ? 39.011 -19.181 -4.124 1.00 47.22 82 ALA A O 1
ATOM 646 N N . ASP A 1 83 ? 37.432 -20.418 -3.051 1.00 44.47 83 ASP A N 1
ATOM 647 C CA . ASP A 1 83 ? 38.269 -21.522 -2.564 1.00 44.47 83 ASP A CA 1
ATOM 648 C C . ASP A 1 83 ? 38.175 -22.708 -3.539 1.00 44.47 83 ASP A C 1
ATOM 650 O O . ASP A 1 83 ? 37.066 -22.934 -4.087 1.00 44.47 83 ASP A O 1
#

Radius of gyration: 18.09 Å; chains: 1; bounding box: 55×35×28 Å